Protein AF-A0A9D0ZR80-F1 (afdb_monomer_lite)

Structure (mmCIF, N/CA/C/O backbone):
data_AF-A0A9D0ZR80-F1
#
_entry.id   AF-A0A9D0ZR80-F1
#
loop_
_atom_site.group_PDB
_atom_site.id
_atom_site.type_symbol
_atom_site.label_atom_id
_atom_site.label_alt_id
_atom_site.label_comp_id
_atom_site.label_asym_id
_atom_site.label_entity_id
_atom_site.label_seq_id
_atom_site.pdbx_PDB_ins_code
_atom_site.Cartn_x
_atom_site.Cartn_y
_atom_site.Cartn_z
_atom_site.occupancy
_atom_site.B_iso_or_equiv
_atom_site.auth_seq_id
_atom_site.auth_comp_id
_atom_site.auth_asym_id
_atom_site.auth_atom_id
_atom_site.pdbx_PDB_model_num
ATOM 1 N N . MET A 1 1 ? 10.638 10.186 -5.707 1.00 55.34 1 MET A N 1
ATOM 2 C CA . MET A 1 1 ? 9.166 10.109 -5.556 1.00 55.34 1 MET A CA 1
ATOM 3 C C . MET A 1 1 ? 8.858 9.834 -4.088 1.00 55.34 1 MET A C 1
ATOM 5 O O . MET A 1 1 ? 9.238 8.776 -3.597 1.00 55.34 1 MET A O 1
ATOM 9 N N . LEU A 1 2 ? 8.280 10.800 -3.370 1.00 61.59 2 LEU A N 1
ATOM 10 C CA . LEU A 1 2 ? 7.904 10.634 -1.959 1.00 61.59 2 LEU A CA 1
ATOM 11 C C . LEU A 1 2 ? 6.738 9.637 -1.866 1.00 61.59 2 LEU A C 1
ATOM 13 O O . LEU A 1 2 ? 5.755 9.785 -2.589 1.00 61.59 2 LEU A O 1
ATOM 17 N N . LYS A 1 3 ? 6.880 8.602 -1.029 1.00 81.19 3 LYS A N 1
ATOM 18 C CA . LYS A 1 3 ? 5.889 7.529 -0.843 1.00 81.19 3 LYS A CA 1
ATOM 19 C C . LYS A 1 3 ? 5.109 7.810 0.437 1.00 81.19 3 LYS A C 1
ATOM 21 O O . LYS A 1 3 ? 5.726 7.910 1.499 1.00 81.19 3 LYS A O 1
ATOM 26 N N . LYS A 1 4 ? 3.784 7.931 0.360 1.00 91.69 4 LYS A N 1
ATOM 27 C CA . LYS A 1 4 ? 2.923 8.118 1.540 1.00 91.69 4 LYS A CA 1
ATOM 28 C C . LYS A 1 4 ? 2.173 6.823 1.831 1.00 91.69 4 LYS A C 1
ATOM 30 O O . LYS A 1 4 ? 1.650 6.210 0.906 1.00 91.69 4 LYS A O 1
ATOM 35 N N . ILE A 1 5 ? 2.113 6.398 3.097 1.00 93.56 5 ILE A N 1
ATOM 36 C CA . ILE A 1 5 ? 1.265 5.263 3.511 1.00 93.56 5 ILE A CA 1
ATOM 37 C C . ILE A 1 5 ? -0.160 5.498 2.992 1.00 93.56 5 ILE A C 1
ATOM 39 O O . ILE A 1 5 ? -0.689 6.594 3.163 1.00 93.56 5 ILE A O 1
ATOM 43 N N . GLY A 1 6 ? -0.742 4.497 2.329 1.00 93.94 6 GLY A N 1
ATOM 44 C CA . GLY A 1 6 ? -2.020 4.612 1.618 1.00 93.94 6 GLY A CA 1
ATOM 45 C C . GLY A 1 6 ? -1.895 4.849 0.113 1.00 93.94 6 GLY A C 1
ATOM 46 O O . GLY A 1 6 ? -2.874 4.666 -0.606 1.00 93.94 6 GLY A O 1
ATOM 47 N N . ASP A 1 7 ? -0.715 5.208 -0.402 1.00 94.44 7 ASP A N 1
ATOM 48 C CA . ASP A 1 7 ? -0.496 5.332 -1.846 1.00 94.44 7 ASP A CA 1
ATOM 49 C C . ASP A 1 7 ? -0.722 3.994 -2.555 1.00 94.44 7 ASP A C 1
ATOM 51 O O . ASP A 1 7 ? -0.176 2.964 -2.159 1.00 94.44 7 ASP A O 1
ATOM 55 N N . ILE A 1 8 ? -1.505 4.021 -3.633 1.00 93.56 8 ILE A N 1
ATOM 56 C CA . ILE A 1 8 ? -1.810 2.843 -4.443 1.00 93.56 8 ILE A CA 1
ATOM 57 C C . ILE A 1 8 ? -0.903 2.850 -5.663 1.00 93.56 8 ILE A C 1
ATOM 59 O O . ILE A 1 8 ? -0.912 3.792 -6.466 1.00 93.56 8 ILE A O 1
ATOM 63 N N . TYR A 1 9 ? -0.149 1.771 -5.820 1.00 91.56 9 TYR A N 1
ATOM 64 C CA . TYR A 1 9 ? 0.762 1.574 -6.933 1.00 91.56 9 TYR A CA 1
ATOM 65 C C . TYR A 1 9 ? 0.249 0.473 -7.847 1.00 91.56 9 TYR A C 1
ATOM 67 O O . TYR A 1 9 ? -0.104 -0.613 -7.391 1.00 91.56 9 TYR A O 1
ATOM 75 N N . ARG A 1 10 ? 0.270 0.743 -9.152 1.00 90.00 10 ARG A N 1
ATOM 76 C CA . ARG A 1 10 ? 0.177 -0.281 -10.187 1.00 90.00 10 ARG A CA 1
ATOM 77 C C . ARG A 1 10 ? 1.562 -0.883 -10.416 1.00 90.00 10 ARG A C 1
ATOM 79 O O . ARG A 1 10 ? 2.504 -0.145 -10.704 1.00 90.00 10 ARG A O 1
ATOM 86 N N . ASN A 1 11 ? 1.661 -2.201 -10.315 1.00 87.00 11 ASN A N 1
ATOM 87 C CA . ASN A 1 11 ? 2.819 -2.999 -10.687 1.00 87.00 11 ASN A CA 1
ATOM 88 C C . ASN A 1 11 ? 2.700 -3.421 -12.160 1.00 87.00 11 ASN A C 1
ATOM 90 O O . ASN A 1 11 ? 1.911 -4.301 -12.506 1.00 87.00 11 ASN A O 1
ATOM 94 N N . ASN A 1 12 ? 3.487 -2.788 -13.025 1.00 80.81 12 ASN A N 1
ATOM 95 C CA . ASN A 1 12 ? 3.548 -3.088 -14.455 1.00 80.81 12 ASN A CA 1
ATOM 96 C C . ASN A 1 12 ? 4.372 -4.349 -14.769 1.00 80.81 12 ASN A C 1
ATOM 98 O O . ASN A 1 12 ? 4.245 -4.877 -15.866 1.00 80.81 12 ASN A O 1
ATOM 102 N N . TYR A 1 13 ? 5.170 -4.856 -13.818 1.00 76.19 13 TYR A N 1
ATOM 103 C CA . TYR A 1 13 ? 5.901 -6.123 -13.954 1.00 76.19 13 TYR A CA 1
ATOM 104 C C . TYR A 1 13 ? 5.005 -7.350 -13.726 1.00 76.19 13 TYR A C 1
ATOM 106 O O . TYR A 1 13 ? 5.364 -8.459 -14.117 1.00 76.19 13 TYR A O 1
ATOM 114 N N . SER A 1 14 ? 3.861 -7.197 -13.046 1.00 73.12 14 SER A N 1
ATOM 115 C CA . SER A 1 14 ? 3.064 -8.366 -12.677 1.00 73.12 14 SER A CA 1
ATOM 116 C C . SER A 1 14 ? 2.366 -8.987 -13.888 1.00 73.12 14 SER A C 1
ATOM 118 O O . SER A 1 14 ? 1.443 -8.401 -14.460 1.00 73.12 14 SER A O 1
ATOM 120 N N . GLY A 1 15 ? 2.766 -10.216 -14.228 1.00 66.31 15 GLY A N 1
ATOM 121 C CA . GLY A 1 15 ? 2.070 -11.060 -15.202 1.00 66.31 15 GLY A CA 1
ATOM 122 C C . GLY A 1 15 ? 0.701 -11.554 -14.717 1.00 66.31 15 GLY A C 1
ATOM 123 O O . GLY A 1 15 ? -0.133 -11.936 -15.533 1.00 66.31 15 GLY A O 1
ATOM 124 N N . TYR A 1 16 ? 0.429 -11.496 -13.408 1.00 70.31 16 TYR A N 1
ATOM 125 C CA . TYR A 1 16 ? -0.842 -11.923 -12.823 1.00 70.31 16 TYR A CA 1
ATOM 126 C C . TYR A 1 16 ? -1.734 -10.719 -12.525 1.00 70.31 16 TYR A C 1
ATOM 128 O O . TYR A 1 16 ? -1.335 -9.791 -11.822 1.00 70.31 16 TYR A O 1
ATOM 136 N N . ILE A 1 17 ? -2.968 -10.741 -13.043 1.00 67.88 17 ILE A N 1
ATOM 137 C CA . ILE A 1 17 ? -3.925 -9.633 -12.895 1.00 67.88 17 ILE A CA 1
ATOM 138 C C . ILE A 1 17 ? -4.247 -9.316 -11.429 1.00 67.88 17 ILE A C 1
ATOM 140 O O . ILE A 1 17 ? -4.375 -8.145 -11.080 1.00 67.88 17 ILE A O 1
ATOM 144 N N . ASP A 1 18 ? -4.270 -10.340 -10.575 1.00 69.56 18 ASP A N 1
ATOM 145 C CA . ASP A 1 18 ? -4.655 -10.234 -9.165 1.00 69.56 18 ASP A CA 1
ATOM 146 C C . ASP A 1 18 ? -3.611 -9.524 -8.287 1.00 69.56 18 ASP A C 1
ATOM 148 O O . ASP A 1 18 ? -3.915 -9.126 -7.174 1.00 69.56 18 ASP A O 1
ATOM 152 N N . THR A 1 19 ? -2.380 -9.332 -8.765 1.00 72.06 19 THR A N 1
ATOM 153 C CA . THR A 1 19 ? -1.290 -8.678 -8.006 1.00 72.06 19 THR A CA 1
ATOM 154 C C . THR A 1 19 ? -0.797 -7.410 -8.702 1.00 72.06 19 THR A C 1
ATOM 156 O O . THR A 1 19 ? 0.302 -6.905 -8.455 1.00 72.06 19 THR A O 1
ATOM 159 N N . LYS A 1 20 ? -1.612 -6.873 -9.620 1.00 85.00 20 LYS A N 1
ATOM 160 C CA . LYS A 1 20 ? -1.294 -5.648 -10.365 1.00 85.00 20 LYS A CA 1
ATOM 161 C C . LYS A 1 20 ? -1.327 -4.397 -9.506 1.00 85.00 20 LYS A C 1
ATOM 163 O O . LYS A 1 20 ? -0.809 -3.378 -9.953 1.00 85.00 20 LYS A O 1
ATOM 168 N N . TYR A 1 21 ? -1.913 -4.444 -8.315 1.00 90.50 21 TYR A N 1
ATOM 169 C CA . TYR A 1 21 ? -2.057 -3.280 -7.455 1.00 90.50 21 TYR A CA 1
ATOM 170 C C . TYR A 1 21 ? -1.694 -3.615 -6.019 1.00 90.50 21 TYR A C 1
ATOM 172 O O . TYR A 1 21 ? -2.067 -4.669 -5.509 1.00 90.50 21 TYR A O 1
ATOM 180 N N . PHE A 1 22 ? -1.019 -2.684 -5.355 1.00 92.50 22 PHE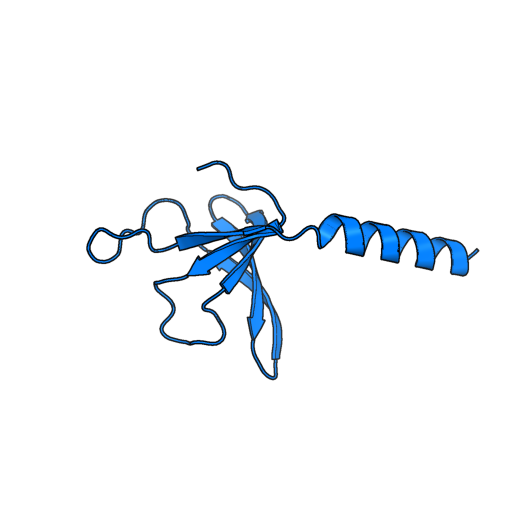 A N 1
ATOM 181 C CA . PHE A 1 22 ? -0.811 -2.760 -3.918 1.00 92.50 22 PHE A CA 1
ATOM 182 C C . PHE A 1 22 ? -0.939 -1.381 -3.271 1.00 92.50 22 PHE A C 1
ATOM 184 O O . PHE A 1 22 ? -0.639 -0.353 -3.884 1.00 92.50 22 PHE A O 1
ATOM 191 N N . ILE A 1 23 ? -1.368 -1.379 -2.013 1.00 94.25 23 ILE A N 1
ATOM 192 C CA . ILE A 1 23 ? -1.406 -0.212 -1.135 1.00 94.25 23 ILE A CA 1
ATOM 193 C C . ILE A 1 23 ? -0.089 -0.180 -0.366 1.00 94.25 23 ILE A C 1
ATOM 195 O O . ILE A 1 23 ? 0.239 -1.137 0.332 1.00 94.25 23 ILE A O 1
ATOM 199 N N . TYR A 1 24 ? 0.681 0.894 -0.484 1.00 94.12 24 TYR A N 1
ATOM 200 C CA . TYR A 1 24 ? 1.924 1.075 0.258 1.00 94.12 24 TYR A CA 1
ATOM 201 C C . TYR A 1 24 ? 1.641 1.279 1.750 1.00 94.12 24 TYR A C 1
ATOM 203 O O . TYR A 1 24 ? 0.856 2.149 2.130 1.00 94.12 24 TYR A O 1
ATOM 211 N N . ILE A 1 25 ? 2.310 0.496 2.600 1.00 94.75 25 ILE A N 1
ATOM 212 C CA . ILE A 1 25 ? 2.135 0.524 4.061 1.00 94.75 25 ILE A CA 1
ATOM 213 C C . ILE A 1 25 ? 3.436 0.775 4.834 1.00 94.75 25 ILE A C 1
ATOM 215 O O . ILE A 1 25 ? 3.451 0.663 6.056 1.00 94.75 25 ILE A O 1
ATOM 219 N N . GLY A 1 26 ? 4.530 1.110 4.145 1.00 93.44 26 GLY A N 1
ATOM 220 C CA . GLY A 1 26 ? 5.809 1.463 4.765 1.00 93.44 26 GLY A CA 1
ATOM 221 C C . GLY A 1 26 ? 7.006 0.777 4.113 1.00 93.44 26 GLY A C 1
ATOM 222 O O . GLY A 1 26 ?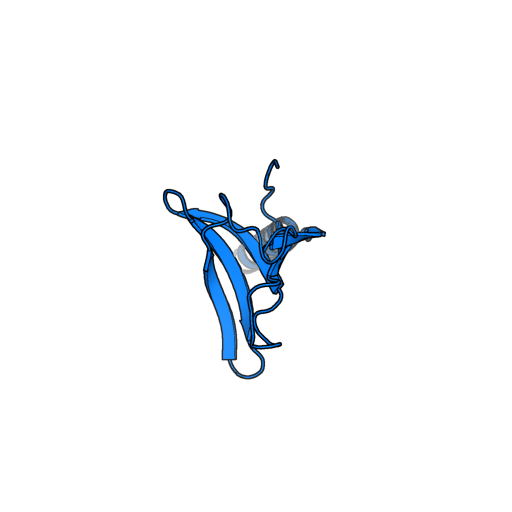 6.904 0.220 3.024 1.00 93.44 26 GLY A O 1
ATOM 223 N N . MET A 1 27 ? 8.147 0.805 4.798 1.00 92.88 27 MET A N 1
ATOM 224 C CA . MET A 1 27 ? 9.390 0.171 4.353 1.00 92.88 27 MET A CA 1
ATOM 225 C C . MET A 1 27 ? 9.754 -1.008 5.260 1.00 92.88 27 MET A C 1
ATOM 227 O O . MET A 1 27 ? 9.438 -1.013 6.450 1.00 92.88 27 MET A O 1
ATOM 231 N N . GLN A 1 28 ? 10.439 -1.998 4.699 1.00 92.44 28 GLN A N 1
ATOM 232 C CA . GLN A 1 28 ? 11.130 -3.058 5.423 1.00 92.44 28 GLN A CA 1
ATOM 233 C C . GLN A 1 28 ? 12.555 -3.138 4.870 1.00 92.44 28 GLN A C 1
ATOM 235 O O . GLN A 1 28 ? 12.782 -3.686 3.790 1.00 92.44 28 GLN A O 1
ATOM 240 N N . GLY A 1 29 ? 13.504 -2.531 5.588 1.00 90.44 29 GLY A N 1
ATOM 241 C CA . GLY A 1 29 ? 14.822 -2.229 5.031 1.00 90.44 29 GLY A CA 1
ATOM 242 C C . GLY A 1 29 ? 14.679 -1.340 3.792 1.00 90.44 29 GLY A C 1
ATOM 243 O O . GLY A 1 29 ? 13.995 -0.318 3.829 1.00 90.44 29 GLY A O 1
ATOM 244 N N . GLU A 1 30 ? 15.262 -1.768 2.675 1.00 88.94 30 GLU A N 1
ATOM 245 C CA . GLU A 1 30 ? 15.178 -1.062 1.388 1.00 88.94 30 GLU A CA 1
ATOM 246 C C . GLU A 1 30 ? 13.934 -1.418 0.558 1.00 88.94 30 GLU A C 1
ATOM 248 O O . GLU A 1 30 ? 13.671 -0.802 -0.479 1.00 88.94 30 GLU A O 1
ATOM 253 N N . LEU A 1 31 ? 13.149 -2.408 0.995 1.00 89.44 31 LEU A N 1
ATOM 254 C CA . LEU A 1 31 ? 11.968 -2.874 0.274 1.00 89.44 31 LEU A CA 1
ATOM 255 C C . LEU A 1 31 ? 10.726 -2.104 0.711 1.00 89.44 31 LEU A C 1
ATOM 257 O O . LEU A 1 31 ? 10.491 -1.873 1.896 1.00 89.44 31 LEU A O 1
ATOM 261 N N . ALA A 1 32 ? 9.882 -1.754 -0.251 1.00 90.69 32 ALA A N 1
ATOM 262 C CA . ALA A 1 32 ? 8.570 -1.209 0.027 1.00 90.69 32 ALA A CA 1
ATOM 263 C C . ALA A 1 32 ? 7.615 -2.325 0.426 1.00 90.69 32 ALA A C 1
ATOM 265 O O . ALA A 1 32 ? 7.436 -3.305 -0.300 1.00 90.69 32 ALA A O 1
ATOM 266 N N . LYS A 1 33 ? 6.978 -2.145 1.573 1.00 93.94 33 LYS A N 1
ATOM 267 C CA . LYS A 1 33 ? 5.962 -3.035 2.100 1.00 93.94 33 LYS A CA 1
ATOM 268 C C . LYS A 1 33 ? 4.591 -2.577 1.633 1.00 93.94 33 LYS A C 1
ATOM 270 O O . LYS A 1 33 ? 4.264 -1.390 1.702 1.00 93.94 33 LYS A O 1
ATOM 275 N N . GLY A 1 34 ? 3.788 -3.527 1.181 1.00 93.38 34 GLY A N 1
ATOM 276 C CA . GLY A 1 34 ? 2.449 -3.263 0.682 1.00 93.38 34 GLY A CA 1
ATOM 277 C C . GLY A 1 34 ? 1.407 -4.262 1.161 1.00 93.38 34 GLY A C 1
ATOM 278 O O . GLY A 1 34 ? 1.737 -5.299 1.741 1.00 93.38 34 GLY A O 1
ATOM 279 N N . LEU A 1 35 ? 0.148 -3.925 0.898 1.00 93.25 35 LEU A N 1
ATOM 280 C CA . LEU A 1 35 ? -0.997 -4.826 0.946 1.00 93.25 35 LEU A CA 1
ATOM 281 C C . LEU A 1 35 ? -1.553 -4.987 -0.463 1.00 93.25 35 LEU A C 1
ATOM 283 O O . LEU A 1 35 ? -1.880 -3.997 -1.114 1.00 93.25 35 LEU A O 1
ATOM 287 N N . GLU A 1 36 ? -1.687 -6.223 -0.915 1.00 91.75 36 GLU A N 1
ATOM 288 C CA . GLU A 1 36 ? -2.342 -6.558 -2.178 1.00 91.75 36 GLU A CA 1
ATOM 289 C C . GLU A 1 36 ? -3.519 -7.496 -1.914 1.00 91.75 36 GLU A C 1
ATOM 291 O O . GLU A 1 36 ? -3.489 -8.310 -0.985 1.00 91.75 36 GLU A O 1
ATOM 296 N N . TYR A 1 37 ? -4.568 -7.358 -2.718 1.00 88.19 37 TYR A N 1
ATOM 297 C CA . TYR A 1 37 ? -5.740 -8.216 -2.644 1.00 88.19 37 TYR A CA 1
ATOM 298 C C . TYR A 1 37 ? -5.650 -9.280 -3.727 1.00 88.19 37 TYR A C 1
ATOM 300 O O . TYR A 1 37 ? -5.684 -8.957 -4.910 1.00 88.19 37 TYR A O 1
ATOM 308 N N . VAL A 1 38 ? -5.587 -10.545 -3.325 1.00 86.31 38 VAL A N 1
ATOM 309 C CA . VAL A 1 38 ? -5.604 -11.672 -4.254 1.00 86.31 38 VAL A CA 1
ATOM 310 C C . VAL A 1 38 ? -6.988 -12.300 -4.229 1.00 86.31 38 VAL A C 1
ATOM 312 O O . VAL A 1 38 ? -7.444 -12.782 -3.186 1.00 86.31 38 VAL A O 1
ATOM 315 N N . LYS A 1 39 ? -7.662 -12.321 -5.383 1.00 82.94 39 LYS A N 1
ATOM 316 C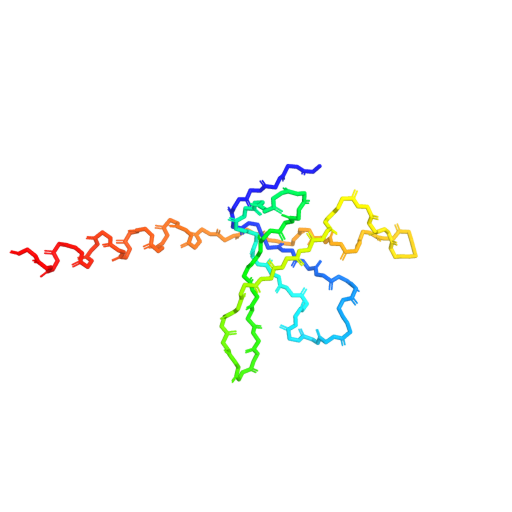 CA . LYS A 1 39 ? -8.997 -12.912 -5.511 1.00 82.94 39 LYS A CA 1
ATOM 317 C C . LYS A 1 39 ? -8.996 -14.352 -4.981 1.00 82.94 39 LYS A C 1
ATOM 319 O O . LYS A 1 39 ? -8.129 -15.154 -5.316 1.00 82.94 39 LYS A O 1
ATOM 324 N N . GLY A 1 40 ? -9.947 -14.665 -4.100 1.00 88.06 40 GLY A N 1
ATOM 325 C CA . GLY A 1 40 ? -10.074 -15.986 -3.470 1.00 88.06 40 GLY A CA 1
ATOM 326 C C . GLY A 1 40 ? -9.064 -16.294 -2.354 1.00 88.06 40 GLY A C 1
ATOM 327 O O . GLY A 1 40 ? -9.200 -17.320 -1.698 1.00 88.06 40 GLY A O 1
ATOM 328 N N . ARG A 1 41 ? -8.076 -15.424 -2.102 1.00 87.62 41 ARG A N 1
ATOM 329 C CA . ARG A 1 41 ? -7.120 -15.556 -0.981 1.00 87.62 41 ARG A CA 1
ATOM 330 C C . ARG A 1 41 ? -7.159 -14.379 -0.005 1.00 87.62 41 ARG A C 1
ATOM 332 O O . ARG A 1 41 ? -6.611 -14.483 1.086 1.00 87.62 41 ARG A O 1
ATOM 339 N N . GLY A 1 42 ? -7.809 -13.281 -0.384 1.00 90.19 42 GLY A N 1
ATOM 340 C CA . GLY A 1 42 ? -7.948 -12.092 0.446 1.00 90.19 42 GLY A CA 1
ATOM 341 C C . GLY A 1 42 ? -6.710 -11.198 0.425 1.00 90.19 42 GLY A C 1
ATOM 342 O O . GLY A 1 42 ? -5.932 -11.187 -0.532 1.00 90.19 42 GLY A O 1
ATOM 343 N N . TRP A 1 43 ? -6.555 -10.410 1.487 1.00 90.56 43 TRP A N 1
ATOM 344 C CA . TRP A 1 43 ? -5.447 -9.474 1.642 1.00 90.56 43 TRP A CA 1
ATOM 345 C C . TRP A 1 43 ? -4.175 -10.186 2.082 1.00 90.56 43 TRP A C 1
ATOM 347 O O . TRP A 1 43 ? -4.176 -10.945 3.051 1.00 90.56 43 TRP A O 1
ATOM 357 N N . ARG A 1 44 ? -3.062 -9.880 1.417 1.00 92.19 44 ARG A N 1
ATOM 358 C CA . ARG A 1 44 ? -1.738 -10.362 1.813 1.00 92.19 44 ARG A CA 1
ATOM 359 C C . ARG A 1 44 ? -0.715 -9.235 1.818 1.00 92.19 44 ARG A C 1
ATOM 361 O O . ARG A 1 44 ? -0.840 -8.252 1.090 1.00 92.19 44 ARG A O 1
ATOM 368 N N . LYS A 1 45 ? 0.319 -9.399 2.642 1.00 93.62 45 LYS A N 1
ATOM 369 C CA . LYS A 1 45 ? 1.478 -8.501 2.665 1.00 93.62 45 LYS A CA 1
ATOM 370 C C . LYS A 1 45 ? 2.395 -8.822 1.487 1.00 93.62 45 LYS A C 1
ATOM 372 O O . LYS A 1 45 ? 2.638 -9.993 1.203 1.00 93.62 45 LYS A O 1
ATOM 377 N N . CYS A 1 46 ? 2.946 -7.791 0.861 1.00 90.06 46 CYS A N 1
ATOM 378 C CA . CYS A 1 46 ? 3.927 -7.912 -0.212 1.00 90.06 46 CYS A CA 1
ATOM 379 C C . CYS A 1 46 ? 5.159 -7.044 0.071 1.00 90.06 46 CYS A C 1
ATOM 381 O O . CYS A 1 46 ? 5.097 -6.080 0.839 1.00 90.06 46 CYS A O 1
ATOM 383 N N . LEU A 1 47 ? 6.283 -7.402 -0.548 1.00 91.06 47 LEU A N 1
ATOM 384 C CA . LEU A 1 47 ? 7.544 -6.669 -0.482 1.00 91.06 47 LEU A CA 1
ATOM 385 C C . LEU A 1 47 ? 8.049 -6.442 -1.907 1.00 91.06 47 LEU A C 1
ATOM 387 O O . LEU A 1 47 ? 8.228 -7.400 -2.657 1.00 91.06 47 LEU A O 1
ATOM 391 N N . TYR A 1 48 ? 8.284 -5.185 -2.275 1.00 87.25 48 TYR A N 1
ATOM 392 C CA . TYR A 1 48 ? 8.756 -4.809 -3.604 1.00 87.25 48 TYR A CA 1
ATOM 393 C C . TYR A 1 48 ? 9.981 -3.908 -3.532 1.00 87.25 48 TYR A C 1
ATOM 395 O O . TYR A 1 48 ? 10.034 -2.959 -2.754 1.00 87.25 48 TYR A O 1
ATOM 403 N N . ASN A 1 49 ? 10.951 -4.156 -4.408 1.00 84.31 49 ASN A N 1
ATOM 404 C CA . ASN A 1 49 ? 12.022 -3.200 -4.651 1.00 84.31 49 ASN A CA 1
ATOM 405 C C . ASN A 1 49 ? 11.515 -2.124 -5.626 1.00 84.31 49 ASN A C 1
ATOM 407 O O . ASN A 1 49 ? 11.373 -2.381 -6.822 1.00 84.31 49 ASN A O 1
ATOM 411 N N . LEU A 1 50 ? 11.222 -0.929 -5.102 1.00 75.06 50 LEU A N 1
ATOM 412 C CA . LEU A 1 50 ? 10.721 0.207 -5.887 1.00 75.06 50 LEU A CA 1
ATOM 413 C C . LEU A 1 50 ? 11.836 1.077 -6.483 1.00 75.06 50 LEU A C 1
ATOM 415 O O . LEU A 1 50 ? 11.529 2.050 -7.169 1.00 75.06 50 LEU A O 1
ATOM 419 N N . ASN A 1 51 ? 13.105 0.787 -6.185 1.00 67.62 51 ASN A N 1
ATOM 420 C CA . ASN A 1 51 ? 14.165 1.783 -6.298 1.00 67.62 51 ASN A CA 1
ATOM 421 C C . ASN A 1 51 ? 14.823 1.906 -7.671 1.00 67.62 51 ASN A C 1
ATOM 423 O O . ASN A 1 51 ? 15.543 2.877 -7.813 1.00 67.62 51 ASN A O 1
ATOM 427 N N . ASN A 1 52 ? 14.597 1.018 -8.652 1.00 59.88 52 ASN A N 1
ATOM 428 C CA . ASN A 1 52 ? 14.961 1.244 -10.068 1.00 59.88 52 ASN A CA 1
ATOM 429 C C . ASN A 1 52 ? 14.677 0.006 -10.931 1.00 59.88 52 ASN A C 1
ATOM 431 O O . ASN A 1 52 ? 15.572 -0.781 -11.230 1.00 59.88 52 ASN A O 1
ATOM 435 N N . LYS A 1 53 ? 13.435 -0.175 -11.377 1.00 64.56 53 LYS A N 1
ATOM 436 C CA . LYS A 1 53 ? 13.162 -1.072 -12.505 1.00 64.56 53 LYS A CA 1
ATOM 437 C C . LYS A 1 53 ? 12.362 -0.287 -13.530 1.00 64.56 53 LYS A C 1
ATOM 439 O O . LYS A 1 53 ? 11.178 -0.035 -13.331 1.00 64.56 53 LYS A O 1
ATOM 444 N N . LEU A 1 54 ? 13.043 0.190 -14.567 1.00 66.25 54 LEU A N 1
ATOM 445 C CA . LEU A 1 54 ? 12.375 0.547 -15.810 1.00 66.25 54 LEU A CA 1
ATOM 446 C C . LEU A 1 54 ? 12.121 -0.756 -16.574 1.00 66.25 54 LEU A C 1
ATOM 448 O O . LEU A 1 54 ? 12.975 -1.640 -16.576 1.00 66.25 54 LEU A O 1
ATOM 452 N N . ILE A 1 55 ? 10.952 -0.878 -17.188 1.00 66.06 55 ILE A N 1
ATOM 453 C CA . ILE A 1 55 ? 10.617 -1.928 -18.151 1.00 66.06 55 ILE A CA 1
ATOM 454 C C . ILE A 1 55 ? 10.368 -1.188 -19.456 1.00 66.06 55 ILE A C 1
ATOM 456 O O . ILE A 1 55 ? 9.465 -0.351 -19.514 1.00 66.06 55 ILE A O 1
ATOM 460 N N . ASP A 1 56 ? 11.226 -1.410 -20.449 1.00 72.62 56 ASP A N 1
ATOM 461 C CA . ASP A 1 56 ? 11.135 -0.764 -21.764 1.00 72.62 56 ASP A CA 1
ATOM 462 C C . ASP A 1 56 ? 11.026 0.774 -21.675 1.00 72.62 56 ASP A C 1
ATOM 464 O O . ASP A 1 56 ? 10.232 1.417 -22.354 1.00 72.62 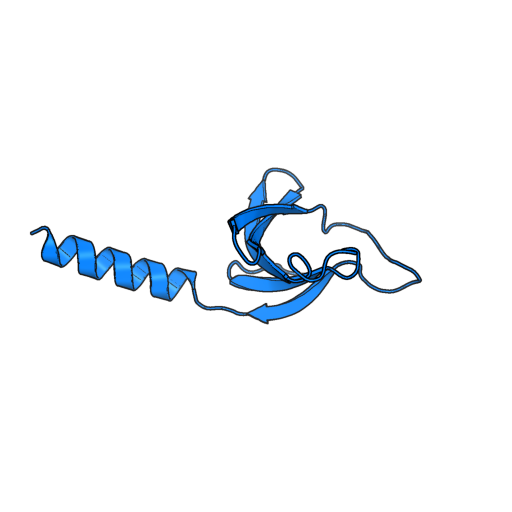56 ASP A O 1
ATO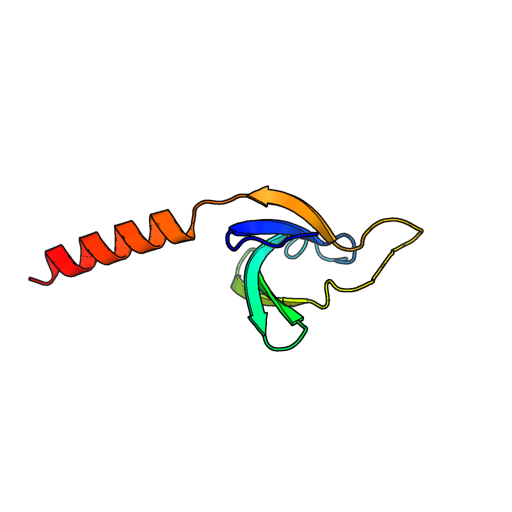M 468 N N . GLY A 1 57 ? 11.786 1.381 -20.754 1.00 73.69 57 GLY A N 1
ATOM 469 C CA . GLY A 1 57 ? 11.779 2.831 -20.513 1.00 73.69 57 GLY A CA 1
ATOM 470 C C . GLY A 1 57 ? 10.624 3.351 -19.646 1.00 73.69 57 GLY A C 1
ATOM 471 O O . GLY A 1 57 ? 10.595 4.540 -19.328 1.00 73.69 57 GLY A O 1
ATOM 472 N N . THR A 1 58 ? 9.702 2.493 -19.193 1.00 73.88 58 THR A N 1
ATOM 473 C CA . THR A 1 58 ? 8.589 2.878 -18.305 1.00 73.88 58 THR A CA 1
ATOM 474 C C . THR A 1 58 ? 8.805 2.435 -16.855 1.00 73.88 58 THR A C 1
ATOM 476 O O . THR A 1 58 ? 9.362 1.365 -16.617 1.00 73.88 58 THR A O 1
ATOM 479 N N . PRO A 1 59 ? 8.357 3.203 -15.841 1.00 77.56 59 PRO A N 1
ATOM 480 C CA . PRO A 1 59 ? 8.453 2.768 -14.449 1.00 77.56 59 PRO A CA 1
ATOM 481 C C . PRO A 1 59 ? 7.705 1.449 -14.203 1.00 77.56 59 PRO A C 1
ATOM 483 O O . PRO A 1 59 ? 6.500 1.356 -14.460 1.00 77.56 59 PRO A O 1
ATOM 486 N N . ALA A 1 60 ? 8.386 0.452 -13.624 1.00 83.06 60 ALA A N 1
ATOM 487 C CA . ALA A 1 60 ? 7.762 -0.809 -13.206 1.00 83.06 60 ALA A CA 1
ATOM 488 C C . ALA A 1 60 ? 6.640 -0.587 -12.184 1.00 83.06 60 ALA A C 1
ATOM 490 O O . ALA A 1 60 ? 5.706 -1.380 -12.106 1.00 83.06 60 ALA A O 1
ATOM 491 N N . PHE A 1 61 ? 6.710 0.508 -11.425 1.00 87.12 61 PHE A N 1
ATOM 492 C CA . PHE A 1 61 ? 5.685 0.899 -10.472 1.00 87.12 61 PHE A CA 1
ATOM 493 C C . PHE A 1 61 ? 5.221 2.322 -10.742 1.00 87.12 61 PHE A C 1
ATOM 495 O O . PHE A 1 61 ? 6.026 3.253 -10.804 1.00 87.12 61 PHE A O 1
ATOM 502 N N . LYS A 1 62 ? 3.905 2.498 -10.856 1.00 88.75 62 LYS A N 1
ATOM 503 C CA . LYS A 1 62 ? 3.277 3.805 -11.060 1.00 88.75 62 LYS A CA 1
ATOM 504 C C . LYS A 1 62 ? 2.263 4.056 -9.955 1.00 88.75 62 LYS A C 1
ATOM 506 O O . LYS A 1 62 ? 1.341 3.264 -9.787 1.00 88.75 62 LYS A O 1
ATOM 511 N N . LYS A 1 63 ? 2.410 5.161 -9.221 1.00 91.75 63 LYS A N 1
ATOM 512 C CA . LYS A 1 63 ? 1.355 5.638 -8.318 1.00 91.75 63 LYS A CA 1
ATOM 513 C C . LYS A 1 63 ? 0.132 6.009 -9.156 1.00 91.75 63 LYS A C 1
ATOM 515 O O . LYS A 1 63 ? 0.267 6.767 -10.116 1.00 91.75 63 LYS A O 1
ATOM 520 N N . ILE A 1 64 ? -1.033 5.476 -8.803 1.00 93.25 64 ILE A N 1
ATOM 521 C CA . ILE A 1 64 ? -2.289 5.717 -9.530 1.00 93.25 64 ILE A CA 1
ATOM 522 C C . ILE A 1 64 ? -3.394 6.320 -8.663 1.00 93.25 64 ILE A C 1
ATOM 524 O O . ILE A 1 64 ? -4.322 6.904 -9.207 1.00 93.25 64 ILE A O 1
ATOM 528 N N . ALA A 1 65 ? -3.305 6.182 -7.339 1.00 94.50 65 ALA A N 1
ATOM 529 C CA . ALA A 1 65 ? -4.303 6.691 -6.405 1.00 94.50 65 ALA A CA 1
ATOM 530 C C . ALA A 1 65 ? -3.724 6.797 -4.982 1.00 94.50 65 ALA A C 1
ATOM 532 O O . ALA A 1 65 ? -2.547 6.498 -4.745 1.00 94.50 65 ALA A O 1
ATOM 533 N N . HIS A 1 66 ? -4.561 7.226 -4.041 1.00 95.44 66 HIS A N 1
ATOM 534 C CA . HIS A 1 66 ? -4.297 7.254 -2.605 1.00 95.44 66 HIS A CA 1
ATOM 535 C C . HIS A 1 66 ? -5.545 6.767 -1.864 1.00 95.44 66 HIS A C 1
ATOM 537 O O . HIS A 1 66 ? -6.659 7.033 -2.310 1.00 95.44 66 HIS A O 1
ATOM 543 N N . SER A 1 67 ? -5.353 6.059 -0.755 1.00 93.00 67 SER A N 1
ATOM 544 C CA . SER A 1 67 ? -6.420 5.597 0.129 1.00 93.00 67 SER A CA 1
ATOM 545 C C . SER A 1 67 ? -6.177 6.074 1.556 1.00 93.00 67 SER A C 1
ATOM 547 O O . SER A 1 67 ? -5.073 5.929 2.082 1.00 93.00 67 SER A O 1
ATOM 549 N N . ASP A 1 68 ? -7.237 6.545 2.209 1.00 93.19 68 ASP A N 1
ATOM 550 C CA . ASP A 1 68 ? -7.241 6.911 3.628 1.00 93.19 68 ASP A CA 1
ATOM 551 C C . ASP A 1 68 ? -7.498 5.707 4.554 1.00 93.19 68 ASP A C 1
ATOM 553 O O . ASP A 1 68 ? -7.868 5.880 5.715 1.00 93.19 68 ASP A O 1
ATOM 557 N N . PHE A 1 69 ? -7.282 4.472 4.077 1.00 88.12 69 PHE A N 1
ATOM 558 C CA . PHE A 1 69 ? -7.615 3.246 4.819 1.00 88.12 69 PHE A CA 1
ATOM 559 C C . PHE A 1 69 ? -7.049 3.210 6.248 1.00 88.12 69 PHE A C 1
ATOM 561 O O . PHE A 1 69 ? -7.694 2.672 7.137 1.00 88.12 69 PHE A O 1
ATOM 568 N N . MET A 1 70 ? -5.869 3.795 6.494 1.00 88.44 70 MET A N 1
ATOM 569 C CA . MET A 1 70 ? -5.285 3.856 7.840 1.00 88.44 70 MET A CA 1
ATOM 570 C C . MET A 1 70 ? -6.103 4.728 8.793 1.00 88.44 70 MET A C 1
ATOM 572 O O . MET A 1 70 ? -6.213 4.401 9.970 1.00 88.44 70 MET A O 1
ATOM 576 N N . GLN A 1 71 ? -6.649 5.843 8.303 1.00 90.69 71 GLN A N 1
ATOM 577 C CA . GLN A 1 71 ? -7.476 6.744 9.106 1.00 90.69 71 GLN A CA 1
ATOM 578 C C . GLN A 1 71 ? -8.814 6.075 9.425 1.00 90.69 71 GLN A C 1
ATOM 580 O O . GLN A 1 71 ? -9.250 6.106 10.573 1.00 90.69 71 GLN A O 1
ATOM 585 N N . VAL A 1 72 ? -9.409 5.409 8.431 1.00 91.44 72 VAL A N 1
ATOM 586 C CA . VAL A 1 72 ? -10.640 4.625 8.601 1.00 91.44 72 VAL A CA 1
ATOM 587 C C . VAL A 1 72 ? -10.419 3.490 9.602 1.00 91.44 72 VAL A C 1
ATOM 589 O O . VAL A 1 72 ? -11.096 3.441 10.620 1.00 91.44 72 VAL A O 1
ATOM 592 N N . ALA A 1 73 ? -9.393 2.658 9.398 1.00 90.38 73 ALA A N 1
ATOM 593 C CA . ALA A 1 73 ? -9.081 1.548 10.296 1.00 90.38 73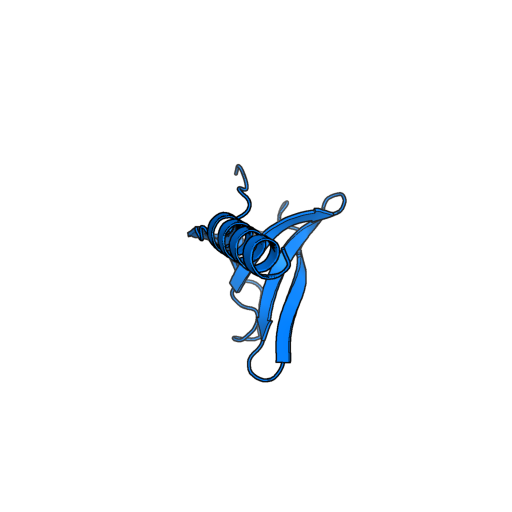 ALA A CA 1
ATOM 594 C C . ALA A 1 73 ? -8.770 2.017 11.725 1.00 90.38 73 ALA A C 1
ATOM 596 O O . ALA A 1 73 ? -9.144 1.352 12.686 1.00 90.38 73 ALA A O 1
ATOM 597 N N . LYS A 1 74 ? -8.102 3.168 11.887 1.00 92.31 74 LYS A N 1
ATOM 598 C CA . LYS A 1 74 ? -7.874 3.761 13.209 1.00 92.31 74 LYS A CA 1
ATOM 599 C C . LYS A 1 74 ? -9.197 4.119 13.889 1.00 92.31 74 LYS A C 1
ATOM 601 O O . LYS A 1 74 ? -9.383 3.735 15.039 1.00 92.31 74 LYS A O 1
ATOM 606 N N . LYS A 1 75 ? -10.096 4.811 13.182 1.00 94.12 75 LYS A N 1
ATOM 607 C CA . LYS A 1 75 ? -11.411 5.200 13.707 1.00 94.12 75 LYS A CA 1
ATOM 608 C C . LYS A 1 75 ? -12.240 3.975 14.099 1.00 94.12 75 LYS A C 1
ATOM 610 O O . LYS A 1 75 ? -12.813 3.952 15.182 1.00 94.12 75 LYS A O 1
ATOM 615 N N . ASP A 1 76 ? -12.250 2.942 13.262 1.00 93.56 76 ASP A N 1
ATOM 616 C CA . ASP A 1 76 ? -12.974 1.699 13.547 1.00 93.56 76 ASP A CA 1
ATOM 617 C C . ASP A 1 76 ? -12.428 1.005 14.807 1.00 93.56 76 ASP A C 1
ATOM 619 O O . ASP A 1 76 ? -13.193 0.564 15.662 1.00 93.56 76 ASP A O 1
ATOM 623 N N . LEU A 1 77 ? -11.100 0.957 14.970 1.00 93.38 77 LEU A N 1
ATOM 624 C CA . LEU A 1 77 ? -10.464 0.393 16.167 1.00 93.38 77 LEU A CA 1
ATOM 625 C C . LEU A 1 77 ? -10.749 1.202 17.437 1.00 93.38 77 LEU A C 1
ATOM 627 O O . LEU A 1 77 ? -10.801 0.627 18.522 1.00 93.38 77 LEU A O 1
ATOM 631 N N . GLU A 1 78 ? -10.876 2.522 17.329 1.00 94.12 78 GLU A N 1
ATOM 632 C CA . GLU A 1 78 ? -11.247 3.383 18.456 1.00 94.12 78 GLU A CA 1
ATOM 633 C C . GLU A 1 78 ? -12.687 3.108 18.901 1.00 94.12 78 GLU A C 1
ATOM 635 O O . GLU A 1 78 ? -12.908 2.901 20.091 1.00 94.12 78 GLU A O 1
ATOM 640 N N . LEU A 1 79 ? -13.624 2.975 17.955 1.00 92.62 79 LEU A N 1
ATOM 641 C CA . LEU A 1 79 ? -15.020 2.628 18.244 1.00 92.62 79 LEU A CA 1
ATOM 642 C C . LEU A 1 79 ? -15.154 1.261 18.930 1.00 92.62 79 LEU A C 1
ATOM 644 O O . LEU A 1 79 ? -15.885 1.134 19.906 1.00 92.62 79 LEU A O 1
ATOM 648 N N . ILE A 1 80 ? -14.414 0.244 18.474 1.00 92.12 80 ILE A N 1
ATOM 649 C CA . ILE A 1 80 ? -14.433 -1.087 19.108 1.00 92.12 80 ILE A CA 1
ATOM 650 C C . ILE A 1 80 ? -13.981 -1.003 20.573 1.00 92.12 80 ILE A C 1
ATOM 652 O O . ILE A 1 80 ? -14.616 -1.576 21.452 1.00 92.12 80 ILE A O 1
ATOM 656 N N . LYS A 1 81 ? -12.923 -0.235 20.861 1.00 82.94 81 LYS A N 1
ATOM 657 C CA . LYS A 1 81 ? -12.418 -0.055 22.234 1.00 82.94 81 LYS A CA 1
ATOM 658 C C . LYS A 1 81 ? -13.385 0.691 23.148 1.00 82.94 81 LYS A C 1
ATOM 660 O O . LYS A 1 81 ? -13.251 0.586 24.364 1.00 82.94 81 LYS A O 1
ATOM 665 N N . GLU A 1 82 ? -14.279 1.502 22.593 1.00 80.44 82 GLU A N 1
ATOM 666 C CA . GLU A 1 82 ? -15.349 2.145 23.357 1.00 80.44 82 GLU A CA 1
ATOM 667 C C . GLU A 1 82 ? -16.468 1.158 23.692 1.00 80.44 82 GLU A C 1
ATOM 669 O O . GLU A 1 82 ? -17.048 1.269 24.764 1.00 80.44 82 GLU A O 1
ATOM 674 N N . CYS A 1 83 ? -16.730 0.172 22.828 1.00 73.31 83 CYS A N 1
ATOM 675 C CA . CYS A 1 83 ? -17.693 -0.898 23.099 1.00 73.31 83 CYS A CA 1
ATOM 676 C C . CYS A 1 83 ? -17.208 -1.918 24.144 1.00 73.31 83 CYS A C 1
ATOM 678 O O . CYS A 1 83 ? -18.037 -2.544 24.794 1.00 73.31 83 CYS A O 1
ATOM 680 N N . ASP A 1 84 ? -15.892 -2.089 24.299 1.00 70.62 84 ASP A N 1
ATOM 681 C CA . ASP A 1 84 ? -15.287 -2.996 25.290 1.00 70.62 84 ASP A CA 1
ATOM 682 C C . ASP A 1 84 ? -15.194 -2.388 26.714 1.00 70.62 84 ASP A C 1
ATOM 684 O O . ASP A 1 84 ? -14.649 -3.027 27.619 1.00 70.62 84 ASP A O 1
ATOM 688 N N . LYS A 1 85 ? -15.672 -1.152 26.918 1.00 56.34 85 LYS A N 1
ATOM 689 C CA . LYS A 1 85 ? -15.713 -0.453 28.217 1.00 56.34 85 LYS A CA 1
ATOM 690 C C . LYS A 1 85 ? -17.105 -0.489 28.832 1.00 56.34 85 LYS A C 1
ATOM 692 O O . LYS A 1 85 ? -17.155 -0.583 30.078 1.00 56.34 85 LYS A O 1
#

pLDDT: mean 84.78, std 10.53, range [55.34, 95.44]

Organism: NCBI:txid2840752

Radius of gyration: 15.08 Å; chains: 1; bounding box: 33×27×50 Å

Secondary structure (DSSP, 8-state):
----TTEEEEETT-SSGGGSEEEEEEEETTEEEEEEEETTTEEEEEEE--SS-EETTEESEEEEEE--HHHHHHHHHHHHHHHT-

Sequence (85 aa):
MLKKIGDIYRNNYSGYIDTKYFIYIGMQGELAKGLEYVKGRGWRKCLYNLNNKLIDGTPAFKKIAHSDFMQVAKKDLELIKECDK

Foldseek 3Di:
DDADQQFKKAQQPDPDPQFRIWGFHQDDVQWTWTWGQGVPPGIDIDTHNQPDDDDVNHRSIDGDDGDPVVVVVVVVVVVVVVVVD